Protein AF-A0A2L1U3I4-F1 (afdb_monomer_lite)

Foldseek 3Di:
DDWDFPAPADDPRHTDIDPFDWCDDQFKIKTQQQQEEEEDPPQPDPVQSVVVSVLQVVQDDDRIYMYGYSSCRPPDSVVVNVRVVVRVVVVVQLVVQVVPDDPPDDSDDDDPPVVVVVSVPDDDDDPVVVVVVVVVPD

Organism: NCBI:txid147375

Radius of gyration: 16.27 Å; chains: 1; bounding box: 37×32×45 Å

InterPro domains:
  IPR004659 Ribonuclease E/G [PTHR30001] (1-122)
  IPR012340 Nucleic acid-binding, OB-fold [G3DSA:2.40.50.140] (1-26)
  IPR019307 RNA-binding protein AU-1/Ribonuclease E/G [PF10150] (22-122)

Sequence (138 aa):
MLVQVIKEPEGRKGAKVSTHISLPGRWIVYLPYAGYVAGSRKIAHEDERNRLKQIAETFGKGEEGFIIRTAAEGRKEEEIRQEFRDLRLFWSDILQDAEWMEAPAEVYQSADLLPRLVRDYIVGWTRLGMLELARKRK

Secondary structure (DSSP, 8-state):
---EEEE--BTTBPPEEESS--EE-SSEEEETT---EEE-TT-S-HHHHHHHHHHHHTT--TT-EEEE-GGGTT--HHHHHHHHHHHHHHHHHHHHHHHTPPSS--------HHHHHHHHH-S---HHHHHHHHHTT-

Structure (mmCIF, N/CA/C/O backbone):
data_AF-A0A2L1U3I4-F1
#
_entry.id   AF-A0A2L1U3I4-F1
#
loop_
_atom_site.group_PDB
_atom_site.id
_atom_site.type_symbol
_atom_site.label_atom_id
_atom_site.label_alt_id
_atom_site.label_comp_id
_atom_site.label_asym_id
_atom_site.label_entity_id
_atom_site.label_seq_id
_atom_site.pdbx_PDB_ins_code
_atom_site.Cartn_x
_atom_site.Cartn_y
_atom_site.Cartn_z
_atom_site.occupancy
_atom_site.B_iso_or_equiv
_atom_site.auth_seq_id
_atom_site.auth_comp_id
_atom_site.auth_asym_id
_atom_site.auth_atom_id
_atom_site.pdbx_PDB_model_num
ATOM 1 N N . MET A 1 1 ? 15.242 1.034 -13.554 1.00 85.69 1 MET A N 1
ATOM 2 C CA . MET A 1 1 ? 14.184 1.847 -12.909 1.00 85.69 1 MET A CA 1
ATOM 3 C C . MET A 1 1 ? 12.909 1.023 -12.890 1.00 85.69 1 MET A C 1
ATOM 5 O O . MET A 1 1 ? 12.494 0.589 -13.957 1.00 85.69 1 MET A O 1
ATOM 9 N N . LEU A 1 2 ? 12.327 0.784 -11.713 1.00 93.25 2 LEU A N 1
ATOM 10 C CA . LEU A 1 2 ? 11.052 0.075 -11.586 1.00 93.25 2 LEU A CA 1
ATOM 11 C C . LEU A 1 2 ? 9.890 1.055 -11.803 1.00 93.25 2 LEU A C 1
ATOM 13 O O . LEU A 1 2 ? 9.916 2.172 -11.285 1.00 93.25 2 LEU A O 1
ATOM 17 N N . VAL A 1 3 ? 8.876 0.641 -12.561 1.00 95.25 3 VAL A N 1
ATOM 1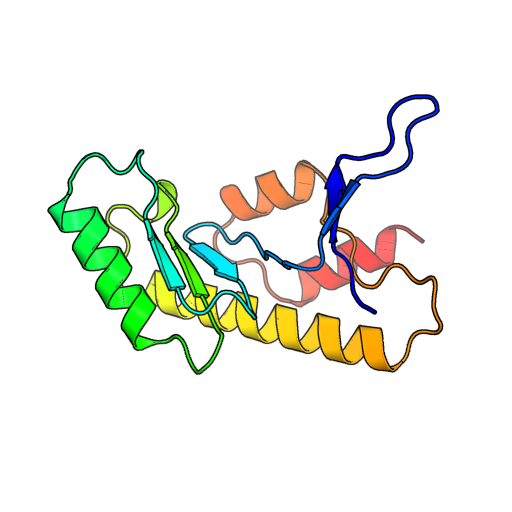8 C CA . VAL A 1 3 ? 7.658 1.426 -12.790 1.00 95.25 3 VAL A CA 1
ATOM 19 C C . VAL A 1 3 ? 6.421 0.533 -12.722 1.00 95.25 3 VAL A C 1
ATOM 21 O O . VAL A 1 3 ? 6.472 -0.637 -13.089 1.00 95.25 3 VAL A O 1
ATOM 24 N N . GLN A 1 4 ? 5.297 1.097 -12.286 1.00 95.12 4 GLN A N 1
ATOM 25 C CA . GLN A 1 4 ? 3.985 0.454 -12.290 1.00 95.12 4 GLN A CA 1
ATOM 26 C C . GLN A 1 4 ? 3.128 1.026 -13.420 1.00 95.12 4 GLN A C 1
ATOM 28 O O . GLN A 1 4 ? 2.978 2.244 -13.536 1.00 95.12 4 GLN A O 1
ATOM 33 N N . VAL A 1 5 ? 2.522 0.156 -14.228 1.00 94.06 5 VAL A N 1
ATOM 34 C CA . VAL A 1 5 ? 1.498 0.555 -15.201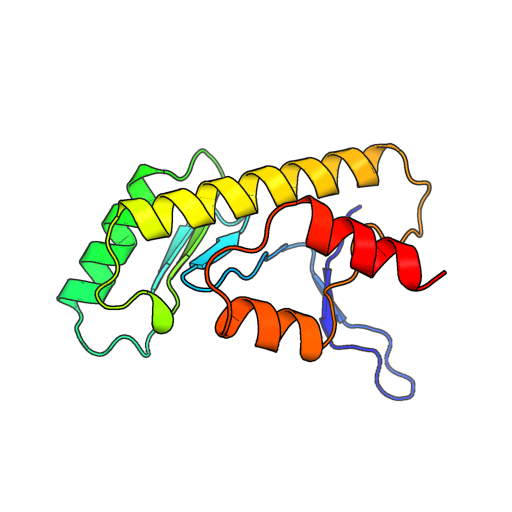 1.00 94.06 5 VAL A CA 1
ATOM 35 C C . VAL A 1 5 ? 0.226 0.941 -14.446 1.00 94.06 5 VAL A C 1
ATOM 37 O O . VAL A 1 5 ? -0.349 0.130 -13.726 1.00 94.06 5 VAL A O 1
ATOM 40 N N . ILE A 1 6 ? -0.209 2.192 -14.601 1.00 92.94 6 ILE A N 1
ATOM 41 C CA . ILE A 1 6 ? -1.427 2.729 -13.971 1.00 92.94 6 ILE A CA 1
ATOM 42 C C . ILE A 1 6 ? -2.590 2.865 -14.954 1.00 92.94 6 ILE A C 1
ATOM 44 O O . ILE A 1 6 ? -3.744 2.953 -14.538 1.00 92.94 6 ILE A O 1
ATOM 48 N N . LYS A 1 7 ? -2.298 2.900 -16.258 1.00 90.81 7 LYS A N 1
ATOM 49 C CA . LYS A 1 7 ? -3.302 2.802 -17.318 1.00 90.81 7 LYS A CA 1
ATOM 50 C C . LYS A 1 7 ? -2.709 2.038 -18.495 1.00 90.81 7 LYS A C 1
ATOM 52 O O . LYS A 1 7 ? -1.622 2.385 -18.959 1.00 90.81 7 LYS A O 1
ATOM 57 N N . GLU A 1 8 ? -3.443 1.036 -18.965 1.00 89.69 8 GLU A N 1
ATOM 58 C CA . GLU A 1 8 ? -3.122 0.297 -20.184 1.00 89.69 8 GLU A CA 1
ATOM 59 C C . GLU A 1 8 ? -3.067 1.222 -21.412 1.00 89.69 8 GLU A C 1
ATOM 61 O O . GLU A 1 8 ? -3.684 2.298 -21.409 1.00 89.69 8 GLU A O 1
ATOM 66 N N . PRO A 1 9 ? -2.298 0.848 -22.450 1.00 91.44 9 PRO A N 1
ATOM 67 C CA . PRO A 1 9 ? -2.247 1.615 -23.687 1.00 91.44 9 PRO A CA 1
ATOM 68 C C . PRO A 1 9 ? -3.627 1.664 -24.356 1.00 91.44 9 PRO A C 1
ATOM 70 O O . PRO A 1 9 ? -4.393 0.705 -24.325 1.00 91.44 9 PRO A O 1
ATOM 73 N N . GLU A 1 10 ? -3.938 2.793 -24.990 1.00 90.88 10 GLU A N 1
ATOM 74 C CA . GLU A 1 10 ? -5.230 3.021 -25.640 1.00 90.88 10 GLU A CA 1
ATOM 75 C C . GLU A 1 10 ? -5.010 3.623 -27.035 1.00 90.88 10 GLU A C 1
ATOM 77 O O . GLU A 1 10 ? -4.593 4.778 -27.194 1.00 90.88 10 GLU A O 1
ATOM 82 N N . GLY A 1 11 ? -5.266 2.818 -28.071 1.00 90.00 11 GLY A N 1
ATOM 83 C CA . GLY A 1 11 ? -5.019 3.186 -29.465 1.00 90.00 11 GLY A CA 1
ATOM 84 C C . GLY A 1 11 ? -3.537 3.461 -29.732 1.00 90.00 11 GLY A C 1
ATOM 85 O O . GLY A 1 11 ? -2.697 2.582 -29.582 1.00 90.00 11 GLY A O 1
ATOM 86 N N . ARG A 1 12 ? -3.209 4.697 -30.134 1.00 89.44 12 ARG A N 1
ATOM 87 C CA . ARG A 1 12 ? -1.817 5.139 -30.359 1.00 89.44 12 ARG A CA 1
ATOM 88 C C . ARG A 1 12 ? -1.133 5.685 -29.099 1.00 89.44 12 ARG A C 1
ATOM 90 O O . ARG A 1 12 ? 0.045 6.028 -29.156 1.00 89.44 12 ARG A O 1
ATOM 97 N N . LYS A 1 13 ? -1.853 5.826 -27.979 1.00 88.19 13 LYS A N 1
ATOM 98 C CA . LYS A 1 13 ? -1.278 6.309 -26.717 1.00 88.19 13 LYS A CA 1
ATOM 99 C C . LYS A 1 13 ? -0.666 5.128 -25.970 1.00 88.19 13 LYS A C 1
ATOM 101 O O . LYS A 1 13 ? -1.370 4.170 -25.661 1.00 88.19 13 LYS A O 1
ATOM 106 N N . GLY A 1 14 ? 0.631 5.217 -25.679 1.00 91.50 14 GLY A N 1
ATOM 107 C CA . GLY A 1 14 ? 1.329 4.234 -24.850 1.00 91.50 14 GLY A CA 1
ATOM 108 C C . GLY A 1 14 ? 0.769 4.156 -23.426 1.00 91.50 14 GLY A C 1
ATOM 109 O O . GLY A 1 14 ? -0.033 4.995 -23.006 1.00 91.50 14 GLY A O 1
ATOM 110 N N . ALA A 1 15 ? 1.207 3.143 -22.681 1.00 92.81 15 ALA A N 1
ATOM 111 C CA . ALA A 1 15 ? 0.800 2.946 -21.296 1.00 92.81 15 ALA A CA 1
ATOM 112 C C . ALA A 1 15 ? 1.205 4.141 -20.420 1.00 92.81 15 ALA A C 1
ATOM 114 O O . ALA A 1 15 ? 2.292 4.707 -20.569 1.00 92.81 15 ALA A O 1
ATOM 115 N N . LYS A 1 16 ? 0.349 4.500 -19.460 1.00 94.75 16 LYS A N 1
ATOM 116 C CA . LYS A 1 16 ? 0.716 5.461 -18.418 1.00 94.75 16 LYS A CA 1
ATOM 117 C C . LYS A 1 16 ? 1.373 4.697 -17.276 1.00 94.75 16 LYS A C 1
ATOM 119 O O . LYS A 1 16 ? 0.768 3.769 -16.738 1.00 94.75 16 LYS A O 1
ATOM 124 N N . VAL A 1 17 ? 2.570 5.118 -16.881 1.00 95.06 17 VAL A N 1
ATOM 125 C CA . VAL A 1 17 ? 3.338 4.500 -15.793 1.00 95.06 17 VAL A CA 1
ATOM 126 C C . VAL A 1 17 ? 3.584 5.474 -14.639 1.00 95.06 17 VAL A C 1
ATOM 128 O O . VAL A 1 17 ? 3.483 6.690 -14.809 1.00 95.06 17 VAL A O 1
ATOM 131 N N . SER A 1 18 ? 3.886 4.931 -13.462 1.00 94.94 18 SER A N 1
ATOM 132 C CA . SER A 1 18 ? 4.218 5.664 -12.238 1.00 94.94 18 SER A CA 1
ATOM 133 C C . SER A 1 18 ? 5.410 5.016 -11.535 1.00 94.94 18 SER A C 1
ATOM 135 O O . SER A 1 18 ? 5.516 3.793 -11.498 1.00 94.94 18 SER A O 1
ATOM 137 N N . THR A 1 19 ? 6.278 5.825 -10.933 1.00 93.31 19 THR A N 1
ATOM 138 C CA . THR A 1 19 ? 7.312 5.369 -9.985 1.00 93.31 19 THR A CA 1
ATOM 139 C C . THR A 1 19 ? 6.774 5.234 -8.558 1.00 93.31 19 THR A C 1
ATOM 141 O O . THR A 1 19 ? 7.399 4.597 -7.718 1.00 93.31 19 THR A O 1
ATOM 144 N N . HIS A 1 20 ? 5.592 5.794 -8.279 1.00 92.62 20 HIS A N 1
ATOM 145 C CA . HIS A 1 20 ? 4.883 5.595 -7.018 1.00 92.62 20 HIS A CA 1
ATOM 146 C C . HIS A 1 20 ? 4.181 4.240 -7.063 1.00 92.62 20 HIS A C 1
ATOM 148 O O . HIS A 1 20 ? 3.081 4.128 -7.614 1.00 92.62 20 HIS A O 1
ATOM 154 N N . ILE A 1 21 ? 4.851 3.220 -6.532 1.00 94.56 21 ILE A N 1
ATOM 155 C CA . ILE A 1 21 ? 4.347 1.848 -6.486 1.00 94.56 21 ILE A CA 1
ATOM 156 C C . ILE A 1 21 ? 3.263 1.721 -5.415 1.00 94.56 21 ILE A C 1
ATOM 158 O O . ILE A 1 21 ? 3.391 2.24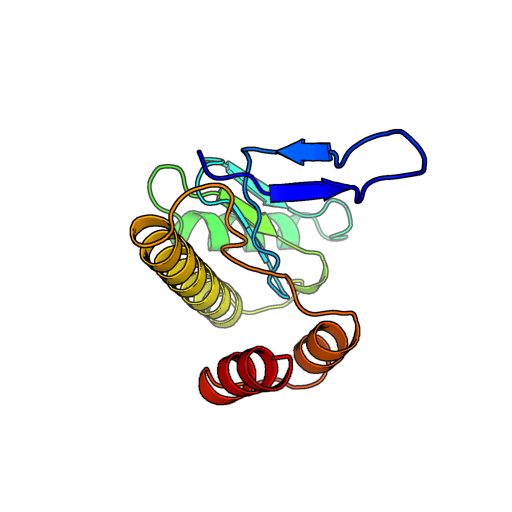0 -4.306 1.00 94.56 21 ILE A O 1
ATOM 162 N N . SER A 1 22 ? 2.199 0.994 -5.747 1.00 94.94 22 SER A N 1
ATOM 163 C CA . SER A 1 22 ? 1.113 0.662 -4.829 1.00 94.94 22 SER A CA 1
ATOM 164 C C . SER A 1 22 ? 0.728 -0.810 -4.935 1.00 94.94 22 SER A C 1
ATOM 166 O O . SER A 1 22 ? 0.503 -1.328 -6.034 1.00 94.94 22 SER A O 1
ATOM 168 N N . LEU A 1 23 ? 0.630 -1.479 -3.784 1.00 94.00 23 LEU A N 1
ATOM 169 C CA . LEU A 1 23 ? 0.260 -2.889 -3.674 1.00 94.00 23 LEU A CA 1
ATOM 170 C C . LEU A 1 23 ? -1.094 -3.008 -2.957 1.00 94.00 23 LEU A C 1
ATOM 172 O O . LEU A 1 23 ? -1.173 -2.824 -1.739 1.00 94.00 23 LEU A O 1
ATOM 176 N N . PRO A 1 24 ? -2.192 -3.268 -3.690 1.00 92.94 24 PRO A N 1
ATOM 177 C CA . PRO A 1 24 ? -3.516 -3.345 -3.090 1.00 92.94 24 PRO A CA 1
ATOM 178 C C . PRO A 1 24 ? -3.727 -4.679 -2.356 1.00 92.94 24 PRO A C 1
ATOM 180 O O . PRO A 1 24 ? -3.779 -5.742 -2.982 1.00 92.94 24 PRO A O 1
ATOM 183 N N . GLY A 1 25 ? -3.923 -4.604 -1.040 1.00 91.31 25 GLY A N 1
ATOM 184 C CA . GLY A 1 25 ? -4.533 -5.642 -0.204 1.00 91.31 25 GLY A CA 1
ATOM 185 C C . GLY A 1 25 ? -6.048 -5.465 -0.106 1.00 91.31 25 GLY A C 1
ATOM 186 O O . GLY A 1 25 ? -6.628 -4.596 -0.760 1.00 91.31 25 GLY A O 1
ATOM 187 N N . ARG A 1 26 ? -6.716 -6.300 0.685 1.00 92.50 26 ARG A N 1
ATOM 188 C CA . ARG A 1 26 ? -8.158 -6.258 0.946 1.00 92.50 26 ARG A CA 1
ATOM 189 C C . ARG A 1 26 ? -8.536 -5.098 1.870 1.00 92.50 26 ARG A C 1
ATOM 191 O O . ARG A 1 26 ? -9.497 -4.383 1.579 1.00 92.50 26 ARG A O 1
ATOM 198 N N . TRP A 1 27 ? -7.775 -4.886 2.937 1.00 94.75 27 TRP A N 1
ATOM 199 C CA . TRP A 1 27 ? -8.010 -3.876 3.974 1.00 94.75 27 TRP A CA 1
ATOM 200 C C . TRP A 1 27 ? -7.173 -2.619 3.758 1.00 94.75 27 TRP A C 1
ATOM 202 O O . TRP A 1 27 ? -7.659 -1.515 3.998 1.00 94.75 27 TRP A O 1
ATOM 212 N N . ILE A 1 28 ? -5.951 -2.760 3.255 1.00 95.62 28 ILE A N 1
ATOM 213 C CA . ILE A 1 28 ? -5.037 -1.642 3.012 1.00 95.62 28 ILE A CA 1
ATOM 214 C C . ILE A 1 28 ? -4.518 -1.637 1.575 1.00 95.62 28 ILE A C 1
ATOM 216 O O . ILE A 1 28 ? -4.521 -2.645 0.874 1.00 95.62 28 ILE A O 1
ATOM 220 N N . VAL A 1 29 ? -4.052 -0.481 1.122 1.00 96.12 29 VAL A N 1
ATOM 221 C CA . VAL A 1 29 ? -3.107 -0.371 0.008 1.00 96.12 29 VAL A CA 1
ATOM 222 C C . VAL A 1 29 ? -1.759 -0.035 0.615 1.00 96.12 29 VAL A C 1
ATOM 224 O O . VAL A 1 29 ? -1.643 0.974 1.309 1.00 96.12 29 VAL A O 1
ATOM 227 N N . TYR A 1 30 ? -0.762 -0.875 0.367 1.00 96.06 30 TYR A N 1
ATOM 228 C CA . TYR A 1 30 ? 0.601 -0.643 0.821 1.00 96.06 30 TYR A CA 1
ATOM 229 C C . TYR A 1 30 ? 1.360 0.220 -0.191 1.00 96.06 30 TYR A C 1
ATOM 231 O O . TYR A 1 30 ? 1.280 -0.013 -1.401 1.00 96.06 30 TYR A O 1
ATOM 239 N N . LEU A 1 31 ? 2.068 1.231 0.309 1.00 96.50 31 LEU A N 1
ATOM 240 C CA . LEU A 1 31 ? 2.826 2.206 -0.466 1.00 96.50 31 LEU A CA 1
ATOM 241 C C . LEU A 1 31 ? 4.273 2.228 0.055 1.00 96.50 31 LEU A C 1
ATOM 243 O O . LEU A 1 31 ? 4.536 2.892 1.055 1.00 96.50 31 LEU A O 1
ATOM 247 N N . PRO A 1 32 ? 5.227 1.532 -0.585 1.00 95.31 32 PRO A N 1
ATOM 248 C CA . PRO A 1 32 ? 6.574 1.368 -0.028 1.00 95.31 32 PRO A CA 1
ATOM 249 C C . PRO A 1 32 ? 7.368 2.668 0.182 1.00 95.31 32 PRO A C 1
ATOM 251 O O . PRO A 1 32 ? 8.285 2.681 0.994 1.00 95.31 32 PRO A O 1
ATOM 254 N N . TYR A 1 33 ? 7.018 3.738 -0.545 1.00 94.69 33 TYR A N 1
ATOM 255 C CA . TYR A 1 33 ? 7.785 4.992 -0.619 1.00 94.69 33 TYR A CA 1
ATOM 256 C C . TYR A 1 33 ? 6.923 6.253 -0.440 1.00 94.69 33 TYR A C 1
ATOM 258 O O . TYR A 1 33 ? 7.225 7.305 -0.999 1.00 94.69 33 TYR A O 1
ATOM 266 N N . ALA A 1 34 ? 5.778 6.148 0.238 1.00 93.31 34 ALA A N 1
ATOM 267 C CA . ALA A 1 34 ? 4.860 7.281 0.390 1.00 93.31 34 ALA A CA 1
ATOM 268 C C . ALA A 1 34 ? 5.085 8.104 1.666 1.00 93.31 34 ALA A C 1
ATOM 270 O O . ALA A 1 34 ? 4.812 9.301 1.658 1.00 93.31 34 ALA A O 1
ATOM 271 N N . GLY A 1 35 ? 5.526 7.480 2.761 1.00 93.69 35 GLY A N 1
ATOM 272 C CA . GLY A 1 35 ? 5.770 8.145 4.045 1.00 93.69 35 GLY A CA 1
ATOM 273 C C . GLY A 1 35 ? 4.527 8.744 4.717 1.00 93.69 35 GLY A C 1
ATOM 274 O O . GLY A 1 35 ? 4.659 9.587 5.601 1.00 93.69 35 GLY A O 1
ATOM 275 N N . TYR A 1 36 ? 3.314 8.361 4.302 1.00 94.19 36 TYR A N 1
ATOM 276 C CA . TYR A 1 36 ? 2.071 8.841 4.911 1.00 94.19 36 TYR A CA 1
ATOM 277 C C . TYR A 1 36 ? 1.017 7.744 5.054 1.00 94.19 36 TYR A C 1
ATOM 279 O O . TYR A 1 36 ? 0.978 6.774 4.292 1.00 94.19 36 TYR A O 1
ATOM 287 N N . VAL A 1 37 ? 0.096 7.953 5.999 1.00 95.69 37 VAL A N 1
ATOM 288 C CA . VAL A 1 37 ? -1.079 7.104 6.222 1.00 95.69 37 VAL A CA 1
ATOM 289 C C . VAL A 1 37 ? -2.354 7.883 5.908 1.00 95.69 37 VAL A C 1
ATOM 291 O O . VAL A 1 37 ? -2.636 8.940 6.475 1.00 95.69 37 VAL A O 1
ATOM 294 N N . ALA A 1 38 ? -3.164 7.355 4.995 1.00 96.00 38 ALA A N 1
ATOM 295 C CA . ALA A 1 38 ? -4.449 7.927 4.614 1.00 96.00 38 ALA A CA 1
ATOM 296 C C . ALA A 1 38 ? -5.591 6.941 4.877 1.00 96.00 38 ALA A C 1
ATOM 298 O O . ALA A 1 38 ? -5.413 5.730 4.835 1.00 96.00 38 ALA A O 1
ATOM 299 N N . GLY A 1 39 ? -6.792 7.464 5.123 1.00 95.69 39 GLY A N 1
ATOM 300 C CA . GLY A 1 39 ? -8.008 6.663 5.255 1.00 95.69 39 GLY A CA 1
ATOM 301 C C . GLY A 1 39 ? -8.985 6.965 4.129 1.00 95.69 39 GLY A C 1
ATOM 302 O O . GLY A 1 39 ? -9.101 8.118 3.709 1.00 95.69 39 GLY A O 1
ATOM 303 N N . SER A 1 40 ? -9.692 5.946 3.639 1.00 96.19 40 SER A N 1
ATOM 304 C CA . SER A 1 40 ? -10.753 6.112 2.646 1.00 96.19 40 SER A CA 1
ATOM 305 C C . SER A 1 40 ? -11.793 7.120 3.134 1.00 96.19 40 SER A C 1
ATOM 307 O O . SER A 1 40 ? -12.348 6.988 4.223 1.00 96.19 40 SER A 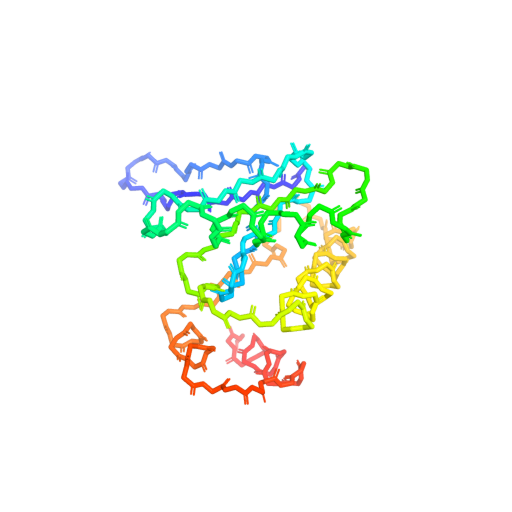O 1
ATOM 309 N N . ARG A 1 41 ? -12.118 8.102 2.286 1.00 95.12 41 ARG A N 1
ATOM 310 C CA . ARG A 1 41 ? -13.188 9.082 2.549 1.00 95.12 41 ARG A CA 1
ATOM 311 C C . ARG A 1 41 ? -14.582 8.450 2.614 1.00 95.12 41 ARG A C 1
ATOM 313 O O . ARG A 1 41 ? -15.519 9.113 3.027 1.00 95.12 41 ARG A O 1
ATOM 320 N N . LYS A 1 42 ? -14.722 7.195 2.173 1.00 95.94 42 LYS A N 1
ATOM 321 C CA . LYS A 1 42 ? -15.979 6.439 2.230 1.00 95.94 42 LYS A CA 1
ATOM 322 C C . LYS A 1 42 ? -16.200 5.743 3.577 1.00 95.94 42 LYS A C 1
ATOM 324 O O . LYS A 1 42 ? -17.259 5.157 3.745 1.00 95.94 42 LYS A O 1
ATOM 329 N N . ILE A 1 43 ? -15.224 5.780 4.489 1.00 94.19 43 ILE A N 1
ATOM 330 C CA . ILE A 1 43 ? -15.425 5.314 5.864 1.00 94.19 43 ILE A CA 1
ATOM 331 C C . ILE A 1 43 ? -16.328 6.318 6.569 1.00 94.19 43 ILE A C 1
ATOM 333 O O . ILE A 1 43 ? -15.938 7.475 6.737 1.00 94.19 43 ILE A O 1
ATOM 337 N N . ALA A 1 44 ? -17.544 5.882 6.905 1.00 90.94 44 ALA A N 1
ATOM 338 C CA . ALA A 1 44 ? -18.621 6.764 7.350 1.00 90.94 44 ALA A CA 1
ATOM 339 C C . ALA A 1 44 ? -18.346 7.380 8.727 1.00 90.94 44 ALA A C 1
ATOM 341 O O . ALA A 1 44 ? -18.626 8.557 8.950 1.00 90.94 44 ALA A O 1
ATOM 342 N N . HIS A 1 45 ? -17.781 6.589 9.639 1.00 95.31 45 HIS A N 1
ATOM 343 C CA . HIS A 1 45 ? -17.485 7.019 10.999 1.00 95.31 45 HIS A CA 1
ATOM 344 C C . HIS A 1 45 ? -16.054 7.550 11.106 1.00 95.31 45 HIS A C 1
ATOM 346 O O . HIS A 1 45 ? -15.083 6.830 10.866 1.00 95.31 45 HIS A O 1
ATOM 352 N N . GLU A 1 46 ? -15.926 8.819 11.494 1.00 95.62 46 GLU A N 1
ATOM 353 C CA . GLU A 1 46 ? -14.635 9.495 11.656 1.00 95.62 46 GLU A CA 1
ATOM 354 C C . GLU A 1 46 ? -13.749 8.805 12.701 1.00 95.62 46 GLU A C 1
ATOM 356 O O . GLU A 1 46 ? -12.564 8.581 12.454 1.00 95.62 46 GLU A O 1
ATOM 361 N N . ASP A 1 47 ? -14.338 8.405 13.830 1.00 97.06 47 ASP A N 1
ATOM 362 C CA . ASP A 1 47 ? -13.627 7.731 14.920 1.00 97.06 47 ASP A CA 1
ATOM 363 C C . ASP A 1 47 ? -13.015 6.408 14.459 1.00 97.06 47 ASP A C 1
ATOM 365 O O . ASP A 1 47 ? -11.859 6.112 14.758 1.00 97.06 47 ASP A O 1
ATOM 369 N N . GLU A 1 48 ? -13.750 5.645 13.649 1.00 96.69 48 GLU A N 1
ATOM 370 C CA . GLU A 1 48 ? -13.258 4.389 13.089 1.00 96.69 48 GLU A CA 1
ATOM 371 C C . GLU A 1 48 ? -12.132 4.629 12.082 1.00 96.69 48 GLU A C 1
ATOM 373 O O . GLU A 1 48 ? -11.102 3.952 12.109 1.00 96.69 48 GLU A O 1
ATOM 378 N N . ARG A 1 49 ? -12.277 5.642 11.220 1.00 97.12 49 ARG A N 1
ATOM 379 C CA . ARG A 1 49 ? -11.217 6.024 10.282 1.00 97.12 49 ARG A CA 1
ATOM 380 C C . ARG A 1 49 ? -9.934 6.408 11.020 1.00 97.12 49 ARG A C 1
ATOM 382 O O . ARG A 1 49 ? -8.848 6.028 10.578 1.00 97.12 49 ARG A O 1
ATOM 389 N N . ASN A 1 50 ? -10.054 7.136 12.128 1.00 96.62 50 ASN A N 1
ATOM 390 C CA . ASN A 1 50 ? -8.919 7.543 12.950 1.00 96.62 50 ASN A CA 1
ATOM 391 C C . ASN A 1 50 ? -8.308 6.362 13.711 1.00 96.62 50 ASN A C 1
ATOM 393 O O . ASN A 1 50 ? -7.086 6.222 13.694 1.00 96.62 50 ASN A O 1
ATOM 397 N N . ARG A 1 51 ? -9.122 5.457 14.273 1.00 96.81 51 ARG A N 1
ATOM 398 C CA . ARG A 1 51 ? -8.642 4.212 14.899 1.00 96.81 51 ARG A CA 1
ATOM 399 C C . ARG A 1 51 ? -7.812 3.379 13.920 1.00 96.81 51 ARG A C 1
ATOM 401 O O . ARG A 1 51 ? -6.704 2.961 14.245 1.00 96.81 51 ARG A O 1
ATOM 408 N N . LEU A 1 52 ? -8.321 3.165 12.705 1.00 96.62 52 LEU A N 1
ATOM 409 C CA . LEU A 1 52 ? -7.633 2.383 11.672 1.00 96.62 52 LEU A CA 1
ATOM 410 C C . LEU A 1 52 ? -6.335 3.053 11.200 1.00 96.62 52 LEU A C 1
ATOM 412 O O . LEU A 1 52 ? -5.343 2.365 10.958 1.00 96.62 52 LEU A O 1
ATOM 416 N N . LYS A 1 53 ? -6.322 4.387 11.090 1.00 95.19 53 LYS A N 1
ATOM 417 C CA . LYS A 1 53 ? -5.102 5.151 10.796 1.00 95.19 53 LYS A CA 1
ATOM 418 C C . LYS A 1 53 ? -4.047 4.981 11.886 1.00 95.19 53 LYS A C 1
ATOM 420 O O . LYS A 1 53 ? -2.918 4.642 11.555 1.00 95.19 53 LYS A O 1
ATOM 425 N N . GLN A 1 54 ? -4.430 5.150 13.153 1.00 94.62 54 GLN A N 1
ATOM 426 C CA . GLN A 1 54 ? -3.524 4.981 14.294 1.00 94.62 54 GLN A CA 1
ATOM 427 C C . GLN A 1 54 ? -2.926 3.576 14.314 1.00 94.62 54 GLN A C 1
ATOM 429 O O . GLN A 1 54 ? -1.715 3.425 14.443 1.00 94.62 54 GLN A O 1
ATOM 434 N N . ILE A 1 55 ? -3.757 2.552 14.094 1.00 94.25 55 ILE A N 1
ATOM 435 C CA . ILE A 1 55 ? -3.296 1.170 13.930 1.00 94.25 55 ILE A CA 1
ATOM 436 C C . ILE A 1 55 ? -2.226 1.080 12.834 1.00 94.25 55 ILE A C 1
ATOM 438 O O . ILE A 1 55 ? -1.167 0.500 13.077 1.00 94.25 55 ILE A O 1
ATOM 442 N N . ALA A 1 56 ? -2.469 1.666 11.657 1.00 91.81 56 ALA A N 1
ATOM 443 C CA . ALA A 1 56 ? -1.525 1.608 10.543 1.00 91.81 56 ALA A CA 1
ATOM 444 C C . ALA A 1 56 ? -0.213 2.359 10.768 1.00 91.81 56 ALA A C 1
ATOM 446 O O . ALA A 1 56 ? 0.845 1.899 10.335 1.00 91.81 56 ALA A O 1
ATOM 447 N N . GLU A 1 57 ? -0.259 3.462 11.505 1.00 92.19 57 GLU A N 1
ATOM 448 C CA . GLU A 1 57 ? 0.934 4.200 11.915 1.00 92.19 57 GLU A CA 1
ATOM 449 C C . GLU A 1 57 ? 1.835 3.367 12.843 1.00 92.19 57 GLU A C 1
ATOM 451 O O . GLU A 1 57 ? 3.052 3.536 12.811 1.00 92.19 57 GLU A O 1
ATOM 456 N N . THR A 1 58 ? 1.287 2.407 13.606 1.00 92.44 58 THR A N 1
ATOM 457 C CA . THR A 1 58 ? 2.092 1.589 14.538 1.00 92.44 58 THR A CA 1
ATOM 458 C C . THR A 1 58 ? 3.061 0.615 13.869 1.00 92.44 58 THR A C 1
ATOM 460 O O . THR A 1 58 ? 3.990 0.144 14.527 1.00 92.44 58 THR A O 1
ATOM 463 N N . PHE A 1 59 ? 2.843 0.247 12.602 1.00 88.75 59 PHE A N 1
ATOM 464 C CA . PHE A 1 59 ? 3.616 -0.819 11.952 1.00 88.75 59 PHE A CA 1
ATOM 465 C C . PHE A 1 59 ? 4.397 -0.391 10.704 1.00 88.75 59 PHE A C 1
ATOM 467 O O . PHE A 1 59 ? 5.247 -1.160 10.247 1.00 88.75 59 PHE A O 1
ATOM 474 N N . GLY A 1 60 ? 4.172 0.816 10.181 1.00 84.88 60 GLY A N 1
ATOM 475 C CA . GLY A 1 60 ? 5.026 1.397 9.142 1.00 84.88 60 GLY A CA 1
ATOM 476 C C . GLY A 1 60 ? 6.425 1.742 9.647 1.00 84.88 60 GLY A C 1
ATOM 477 O O . GLY A 1 60 ? 6.613 2.075 10.817 1.00 84.88 60 GLY A O 1
ATOM 478 N N . LYS A 1 61 ? 7.426 1.663 8.765 1.00 86.75 61 LYS A N 1
ATOM 479 C CA . LYS A 1 61 ? 8.801 2.093 9.049 1.00 86.75 61 LYS A CA 1
ATOM 480 C C . LYS A 1 61 ? 9.339 2.987 7.935 1.00 86.75 61 LYS A C 1
ATOM 482 O O . LYS A 1 61 ? 9.199 2.658 6.763 1.00 86.75 61 LYS A O 1
ATOM 487 N N . GLY A 1 62 ? 10.054 4.051 8.300 1.00 89.69 62 GLY A N 1
ATOM 488 C CA . GLY A 1 62 ? 10.760 4.902 7.337 1.00 89.69 62 GLY A CA 1
ATOM 489 C C . GLY A 1 62 ? 9.812 5.528 6.313 1.00 89.69 62 GLY A C 1
ATOM 490 O O . GLY A 1 62 ? 8.913 6.272 6.685 1.00 89.69 62 GLY A O 1
ATOM 491 N N . GLU A 1 63 ? 10.019 5.215 5.035 1.00 91.81 63 GLU A N 1
ATOM 492 C CA . GLU A 1 63 ? 9.244 5.754 3.905 1.00 91.81 63 GLU A CA 1
ATOM 493 C C . GLU A 1 63 ? 7.965 4.955 3.594 1.00 91.81 63 GLU A C 1
ATOM 495 O O . GLU A 1 63 ? 7.238 5.269 2.648 1.00 91.81 63 GLU A O 1
ATOM 500 N N . GLU A 1 64 ? 7.652 3.929 4.385 1.00 95.56 64 GLU A N 1
ATOM 501 C CA . GLU A 1 64 ? 6.446 3.126 4.201 1.00 95.56 64 GLU A CA 1
ATOM 502 C C . GLU A 1 64 ? 5.182 3.944 4.502 1.00 95.56 64 GLU A C 1
ATOM 504 O O . GLU A 1 64 ? 5.094 4.671 5.491 1.00 95.56 64 GLU A O 1
ATOM 509 N N . GLY A 1 65 ? 4.173 3.797 3.649 1.00 95.88 65 GLY A N 1
ATOM 510 C CA . GLY A 1 65 ? 2.872 4.433 3.791 1.00 95.88 65 GLY A CA 1
ATOM 511 C C . GLY A 1 65 ? 1.720 3.495 3.448 1.00 95.88 65 GLY A C 1
ATOM 512 O O . GLY A 1 65 ? 1.904 2.398 2.910 1.00 95.88 65 GLY A O 1
ATOM 513 N N . PHE A 1 66 ? 0.503 3.940 3.760 1.00 95.38 66 PHE A N 1
ATOM 514 C CA . PHE A 1 66 ? -0.699 3.115 3.650 1.00 95.38 66 PHE A CA 1
ATOM 515 C C . PHE A 1 66 ? -1.930 3.928 3.268 1.00 95.38 66 PHE A C 1
ATOM 517 O O . PHE A 1 66 ? -2.097 5.078 3.673 1.00 95.38 66 PHE A O 1
ATOM 524 N N . ILE A 1 67 ? -2.857 3.285 2.561 1.00 96.69 67 ILE A N 1
ATOM 525 C CA . ILE A 1 67 ? -4.234 3.764 2.420 1.00 96.69 67 ILE A CA 1
ATOM 526 C C . ILE A 1 67 ? -5.170 2.723 3.028 1.00 96.69 67 ILE A C 1
ATOM 528 O O . ILE A 1 67 ? -5.289 1.620 2.500 1.00 96.69 67 ILE A O 1
ATOM 532 N N . ILE A 1 68 ? -5.876 3.076 4.100 1.00 97.31 68 ILE A N 1
ATOM 533 C CA . ILE A 1 68 ? -6.933 2.247 4.686 1.00 97.31 68 ILE A CA 1
ATOM 534 C C . ILE A 1 68 ? -8.142 2.233 3.743 1.00 97.31 68 ILE A C 1
ATOM 536 O O . ILE A 1 68 ? -8.701 3.284 3.407 1.00 97.31 68 ILE A O 1
ATOM 540 N N . ARG A 1 69 ? -8.565 1.041 3.312 1.00 96.56 69 ARG A N 1
ATOM 541 C CA . ARG A 1 69 ? -9.742 0.831 2.458 1.00 96.56 69 ARG A CA 1
ATOM 542 C C . ARG A 1 69 ? -11.009 0.772 3.313 1.00 96.56 69 ARG A C 1
ATOM 544 O O . ARG A 1 69 ? -10.977 0.348 4.457 1.00 96.56 69 ARG A O 1
ATOM 551 N N . THR A 1 70 ? -12.151 1.111 2.719 1.00 96.06 70 THR A N 1
ATOM 552 C CA . THR A 1 70 ? -13.487 0.989 3.348 1.00 96.06 70 THR A CA 1
ATOM 553 C C . THR A 1 70 ? -13.758 -0.414 3.895 1.00 96.06 70 THR A C 1
ATOM 555 O O . THR A 1 70 ? -14.390 -0.577 4.924 1.00 96.06 70 THR A O 1
ATOM 558 N N . ALA A 1 71 ? -13.219 -1.448 3.247 1.00 94.25 71 ALA A N 1
ATOM 559 C CA . ALA A 1 71 ? -13.380 -2.826 3.692 1.00 94.25 71 ALA A CA 1
ATOM 560 C C . ALA A 1 71 ? -12.736 -3.110 5.072 1.00 94.25 71 ALA A C 1
ATOM 562 O O . ALA A 1 71 ? -13.085 -4.104 5.701 1.00 94.25 71 ALA A O 1
ATOM 563 N N . ALA A 1 72 ? -11.817 -2.256 5.542 1.00 95.44 72 ALA A N 1
ATOM 564 C CA . ALA A 1 72 ? -11.165 -2.389 6.845 1.00 95.44 72 ALA A CA 1
ATOM 565 C C . ALA A 1 72 ? -12.055 -1.979 8.034 1.00 95.44 72 ALA A C 1
ATOM 567 O O . ALA A 1 72 ? -11.661 -2.199 9.176 1.00 95.44 72 ALA A O 1
ATOM 568 N N . GLU A 1 73 ? -13.228 -1.388 7.792 1.00 95.38 73 GLU A N 1
ATOM 569 C CA . GLU A 1 73 ? -14.161 -1.007 8.858 1.00 95.38 73 GLU A CA 1
ATOM 570 C C . GLU A 1 73 ? -14.515 -2.195 9.760 1.00 95.38 73 GLU A C 1
ATOM 572 O O . GLU A 1 73 ? -14.860 -3.284 9.292 1.00 95.38 73 GLU A O 1
ATOM 577 N N . GLY A 1 74 ? -14.397 -1.985 11.071 1.00 95.00 74 GLY A N 1
ATOM 578 C CA . GLY A 1 74 ? -14.670 -2.988 12.097 1.00 95.00 74 GLY A CA 1
ATOM 579 C C . GLY A 1 74 ? -13.612 -4.089 12.212 1.00 95.00 74 GLY A C 1
ATOM 580 O O . GLY A 1 74 ? -13.778 -5.000 13.025 1.00 95.00 74 GLY A O 1
ATOM 581 N N . ARG A 1 75 ? -12.524 -4.035 11.430 1.00 96.31 75 ARG A N 1
ATOM 582 C CA . ARG A 1 75 ? -11.454 -5.040 11.493 1.00 96.31 75 ARG A CA 1
ATOM 583 C C . ARG A 1 75 ? -10.550 -4.831 12.694 1.00 96.31 75 ARG A C 1
ATOM 585 O O . ARG A 1 75 ? -10.301 -3.702 13.140 1.00 96.31 75 ARG A O 1
ATOM 592 N N . LYS A 1 76 ? -10.050 -5.949 13.215 1.00 96.38 76 LYS A N 1
ATOM 593 C CA . LYS A 1 76 ? -9.102 -5.948 14.329 1.00 96.38 76 LYS A CA 1
ATOM 594 C C . LYS A 1 76 ? -7.713 -5.550 13.844 1.00 96.38 76 LYS A C 1
ATOM 596 O O . LYS A 1 76 ? -7.362 -5.746 12.681 1.00 96.38 76 LYS A O 1
ATOM 601 N N . GLU A 1 77 ? -6.917 -5.010 14.758 1.00 95.88 77 GLU A N 1
ATOM 602 C CA . GLU A 1 77 ? -5.537 -4.608 14.486 1.00 95.88 77 GLU A CA 1
ATOM 603 C C . GLU A 1 77 ? -4.710 -5.760 13.906 1.00 95.88 77 GLU A C 1
ATOM 605 O O . GLU A 1 77 ? -3.957 -5.567 12.951 1.00 95.88 77 GLU A O 1
ATOM 610 N N . GLU A 1 78 ? -4.890 -6.970 14.434 1.00 95.88 78 GLU A N 1
ATOM 611 C CA . GLU A 1 78 ? -4.137 -8.153 14.027 1.00 95.88 78 GLU A CA 1
ATOM 612 C C . GLU A 1 78 ? -4.390 -8.527 12.562 1.00 95.88 78 GLU A C 1
ATOM 614 O O . GLU A 1 78 ? -3.451 -8.924 11.872 1.00 95.88 78 GLU A O 1
ATOM 619 N N . GLU A 1 79 ? -5.625 -8.366 12.068 1.00 95.25 79 GLU A N 1
ATOM 620 C CA . GLU A 1 79 ? -5.986 -8.644 10.669 1.00 95.25 79 GLU A CA 1
ATOM 621 C C . GLU A 1 79 ? -5.284 -7.666 9.718 1.00 95.25 79 GLU A C 1
ATOM 623 O O . GLU A 1 79 ? -4.727 -8.066 8.695 1.00 95.25 79 GLU A O 1
ATOM 628 N N . ILE A 1 80 ? -5.273 -6.381 10.079 1.00 95.25 80 ILE A N 1
ATOM 629 C CA . ILE A 1 80 ? -4.644 -5.318 9.285 1.00 95.25 80 ILE A CA 1
ATOM 630 C C . ILE A 1 80 ? -3.121 -5.483 9.305 1.00 95.25 80 ILE A C 1
ATOM 632 O O . ILE A 1 80 ? -2.461 -5.397 8.268 1.00 95.25 80 ILE A O 1
ATOM 636 N N . ARG A 1 81 ? -2.557 -5.780 10.481 1.00 95.31 81 ARG A N 1
ATOM 637 C CA . ARG A 1 81 ? -1.121 -6.000 10.657 1.00 95.31 81 ARG A CA 1
ATOM 638 C C . ARG A 1 81 ? -0.642 -7.256 9.925 1.00 95.31 81 ARG A C 1
ATOM 640 O O . ARG A 1 81 ? 0.475 -7.259 9.410 1.00 95.31 81 ARG A O 1
ATOM 647 N N . GLN A 1 82 ? -1.451 -8.316 9.875 1.00 94.50 82 GLN A N 1
ATOM 648 C CA . GLN A 1 82 ? -1.128 -9.507 9.088 1.00 94.50 82 GLN A CA 1
ATOM 649 C C . GLN A 1 82 ? -1.070 -9.175 7.595 1.00 94.50 82 GLN A C 1
ATOM 651 O O . GLN A 1 82 ? -0.060 -9.468 6.962 1.00 94.50 82 GLN A O 1
ATOM 656 N N . GLU A 1 83 ? -2.082 -8.491 7.057 1.00 93.75 83 GLU A N 1
ATOM 657 C CA . GLU A 1 83 ? -2.078 -8.104 5.643 1.00 93.75 83 GLU A CA 1
ATOM 658 C C . GLU A 1 83 ? -0.898 -7.185 5.295 1.00 93.75 83 GLU A C 1
ATOM 660 O O . GLU A 1 83 ? -0.277 -7.342 4.244 1.00 93.75 83 GLU A O 1
ATOM 665 N N . PHE A 1 84 ? -0.532 -6.267 6.193 1.00 94.62 84 PHE A N 1
ATOM 666 C CA . PHE A 1 84 ? 0.686 -5.475 6.039 1.00 94.62 84 PHE A CA 1
ATOM 667 C C . PHE A 1 84 ? 1.936 -6.349 5.889 1.00 94.62 84 PHE A C 1
ATOM 669 O O . PHE A 1 84 ? 2.720 -6.131 4.964 1.00 94.62 84 PHE A O 1
ATOM 676 N N . ARG A 1 85 ? 2.128 -7.336 6.774 1.00 94.56 85 ARG A N 1
ATOM 677 C CA . ARG A 1 85 ? 3.278 -8.247 6.686 1.00 94.56 85 ARG A CA 1
ATOM 678 C C . ARG A 1 85 ? 3.300 -8.980 5.351 1.00 94.56 85 ARG A C 1
ATOM 680 O O . ARG A 1 85 ? 4.357 -9.048 4.729 1.00 94.56 85 ARG A O 1
ATOM 687 N N . ASP A 1 86 ? 2.147 -9.462 4.901 1.00 92.50 86 ASP A N 1
ATOM 688 C CA . ASP A 1 86 ? 2.031 -10.197 3.642 1.00 92.50 86 ASP A CA 1
ATOM 689 C C . ASP A 1 86 ? 2.389 -9.307 2.441 1.00 92.50 86 ASP A C 1
ATOM 691 O O . ASP A 1 86 ? 3.175 -9.709 1.583 1.00 92.50 86 ASP A O 1
ATOM 695 N N . LEU A 1 87 ? 1.890 -8.065 2.406 1.00 94.06 87 LEU A N 1
ATOM 696 C CA . LEU A 1 87 ? 2.207 -7.099 1.347 1.00 94.06 87 LEU A CA 1
ATOM 697 C C . LEU A 1 87 ? 3.672 -6.643 1.374 1.00 94.06 87 LEU A C 1
ATOM 699 O O . LEU A 1 87 ? 4.260 -6.430 0.314 1.00 94.06 87 LEU A O 1
ATOM 703 N N . ARG A 1 88 ? 4.274 -6.501 2.560 1.00 94.50 88 ARG A N 1
ATOM 704 C CA . ARG A 1 88 ? 5.688 -6.126 2.708 1.00 94.50 88 ARG A CA 1
ATOM 705 C C . ARG A 1 88 ? 6.619 -7.247 2.253 1.00 94.50 88 ARG A C 1
ATOM 707 O O . ARG A 1 88 ? 7.602 -6.970 1.572 1.00 94.50 88 ARG A O 1
ATOM 714 N N . LEU A 1 89 ? 6.306 -8.496 2.602 1.00 92.75 89 LEU A N 1
ATOM 715 C CA . LEU A 1 89 ? 7.032 -9.665 2.101 1.00 92.75 89 LEU A CA 1
ATOM 716 C C . LEU A 1 89 ? 6.907 -9.762 0.581 1.00 92.75 89 LEU A C 1
ATOM 718 O O . LEU A 1 89 ? 7.914 -9.873 -0.106 1.00 92.75 89 LEU A O 1
ATOM 722 N N . PHE A 1 90 ? 5.693 -9.604 0.057 1.00 91.69 90 PHE A N 1
ATOM 723 C CA . PHE A 1 90 ? 5.458 -9.599 -1.381 1.00 91.69 90 PHE A CA 1
ATOM 724 C C . PHE A 1 90 ? 6.238 -8.490 -2.108 1.00 91.69 90 PHE A C 1
ATOM 726 O O . PHE A 1 90 ? 6.786 -8.716 -3.182 1.00 91.69 90 PHE A O 1
ATOM 733 N N . TRP A 1 91 ? 6.349 -7.301 -1.512 1.00 93.88 91 TRP A N 1
ATOM 734 C CA . TRP A 1 91 ? 7.197 -6.237 -2.045 1.00 93.88 91 TRP A CA 1
ATOM 735 C C . TRP A 1 91 ? 8.684 -6.611 -2.063 1.00 93.88 91 TRP A C 1
ATOM 737 O O . TRP A 1 91 ? 9.372 -6.339 -3.045 1.00 93.88 91 TRP A O 1
ATOM 747 N N . SER A 1 92 ? 9.170 -7.249 -0.996 1.00 93.75 92 SER A N 1
ATOM 748 C CA . SER A 1 92 ? 10.546 -7.746 -0.929 1.00 93.75 92 SER A CA 1
ATOM 749 C C . SER A 1 92 ? 10.832 -8.774 -2.024 1.00 93.75 92 SER A C 1
ATOM 751 O O . SER A 1 92 ? 11.905 -8.726 -2.619 1.00 93.75 92 SER A O 1
ATOM 753 N N . ASP A 1 93 ? 9.877 -9.664 -2.308 1.00 90.44 93 ASP A N 1
ATOM 754 C CA . ASP A 1 93 ? 9.993 -10.655 -3.382 1.00 90.44 93 ASP A CA 1
ATOM 755 C C . ASP A 1 93 ? 10.074 -9.963 -4.760 1.00 90.44 93 ASP A C 1
ATOM 757 O O . ASP A 1 93 ? 10.972 -10.263 -5.539 1.00 90.44 93 ASP A O 1
ATOM 761 N N . ILE A 1 94 ? 9.221 -8.959 -5.029 1.00 91.75 94 ILE A N 1
ATOM 762 C CA . ILE A 1 94 ? 9.276 -8.158 -6.274 1.00 91.75 94 ILE A CA 1
ATOM 763 C C . ILE A 1 94 ? 10.646 -7.491 -6.452 1.00 91.75 94 ILE A C 1
ATOM 765 O O . ILE A 1 94 ? 11.180 -7.468 -7.560 1.00 91.75 94 ILE A O 1
ATOM 769 N N . LEU A 1 95 ? 11.198 -6.904 -5.385 1.00 94.12 95 LEU A N 1
ATOM 770 C CA . LEU A 1 95 ? 12.509 -6.258 -5.448 1.00 94.12 95 LEU A CA 1
ATOM 771 C C . LEU A 1 95 ? 13.617 -7.268 -5.743 1.00 94.12 95 LEU A C 1
ATOM 773 O O . LEU A 1 95 ? 14.458 -6.997 -6.596 1.00 94.12 95 LEU A O 1
ATOM 777 N N . GLN A 1 96 ? 13.581 -8.430 -5.088 1.00 93.62 96 GLN A N 1
ATOM 778 C CA . GLN A 1 96 ? 14.534 -9.503 -5.343 1.00 93.62 96 GLN A CA 1
ATOM 779 C C . GLN A 1 96 ? 14.445 -9.989 -6.793 1.00 93.62 96 GLN A C 1
ATOM 781 O O . GLN A 1 96 ? 15.474 -10.086 -7.450 1.00 93.62 96 GLN A O 1
ATOM 786 N N . ASP A 1 97 ? 13.245 -10.239 -7.319 1.00 90.38 97 ASP A N 1
ATOM 787 C CA . ASP A 1 97 ? 13.071 -10.658 -8.713 1.00 90.38 97 ASP A CA 1
ATOM 788 C C . ASP A 1 97 ? 13.607 -9.595 -9.686 1.00 90.38 97 ASP A C 1
ATOM 790 O O . ASP A 1 97 ? 14.321 -9.921 -10.635 1.00 90.38 97 ASP A O 1
ATOM 794 N N . ALA A 1 98 ? 13.335 -8.312 -9.421 1.00 93.19 98 ALA A N 1
ATOM 795 C CA . ALA A 1 98 ? 13.800 -7.206 -10.256 1.00 93.19 98 ALA A CA 1
ATOM 796 C C . ALA A 1 98 ? 15.332 -7.081 -10.321 1.00 93.19 98 ALA A C 1
ATOM 798 O O . ALA A 1 98 ? 15.848 -6.646 -11.351 1.00 93.19 98 ALA A O 1
ATOM 799 N N . GLU A 1 99 ? 16.059 -7.438 -9.256 1.00 93.50 99 GLU A N 1
ATOM 800 C CA . GLU A 1 99 ? 17.531 -7.386 -9.221 1.00 93.50 99 GLU A CA 1
ATOM 801 C C . GLU A 1 99 ? 18.184 -8.344 -10.228 1.00 93.50 99 GLU A C 1
ATOM 803 O O . GLU A 1 99 ? 19.266 -8.051 -10.737 1.00 93.50 99 GLU A O 1
ATOM 808 N N . TRP A 1 100 ? 17.525 -9.460 -10.551 1.00 91.94 100 TRP A N 1
ATOM 809 C CA . TRP A 1 100 ? 18.064 -10.496 -11.441 1.00 91.94 100 TRP A CA 1
ATOM 810 C C . TRP A 1 100 ? 17.578 -10.387 -12.891 1.00 91.94 100 TRP A C 1
ATOM 812 O O . TRP A 1 100 ? 17.951 -11.213 -13.726 1.00 91.94 100 TRP A O 1
ATOM 822 N N . MET A 1 101 ? 16.741 -9.397 -13.210 1.00 93.06 101 MET A N 1
ATOM 823 C CA . MET A 1 101 ? 16.160 -9.223 -14.541 1.00 93.06 101 MET A CA 1
ATOM 824 C C . MET A 1 101 ? 16.851 -8.111 -15.332 1.00 93.06 101 MET A C 1
ATOM 826 O O . MET A 1 101 ? 17.024 -6.990 -14.854 1.00 93.06 101 MET A O 1
ATOM 830 N N . GLU A 1 102 ? 17.169 -8.383 -16.598 1.00 93.69 102 GLU A N 1
ATOM 831 C CA . GLU A 1 102 ? 17.625 -7.350 -17.530 1.00 93.69 102 GLU A CA 1
ATOM 832 C C . GLU A 1 102 ? 16.436 -6.563 -18.096 1.00 93.69 102 GLU A C 1
ATOM 834 O O . GLU A 1 102 ? 15.454 -7.129 -18.575 1.00 93.69 102 GLU A O 1
ATOM 839 N N . ALA A 1 103 ? 16.514 -5.232 -18.045 1.00 91.44 103 ALA A N 1
ATOM 840 C CA . ALA A 1 103 ? 15.451 -4.369 -18.547 1.00 91.44 103 ALA A CA 1
ATOM 841 C C . ALA A 1 103 ? 15.416 -4.330 -20.094 1.00 91.44 103 ALA A C 1
ATOM 843 O O . ALA A 1 103 ? 16.476 -4.269 -20.718 1.00 91.44 103 ALA A O 1
ATOM 844 N N . PRO A 1 104 ? 14.224 -4.236 -20.725 1.00 92.44 104 PRO A N 1
ATOM 845 C CA . PRO A 1 104 ? 12.897 -4.196 -20.112 1.00 92.44 104 PRO A CA 1
ATOM 846 C C . PRO A 1 104 ? 12.384 -5.596 -19.744 1.00 92.44 104 PRO A C 1
ATOM 848 O O . PRO A 1 104 ? 12.381 -6.503 -20.570 1.00 92.44 104 PRO A O 1
ATOM 851 N N . ALA A 1 105 ? 11.865 -5.734 -18.526 1.00 93.25 105 ALA A N 1
ATOM 852 C CA . ALA A 1 105 ? 11.286 -6.977 -18.036 1.00 93.25 105 ALA A CA 1
ATOM 853 C C . ALA A 1 105 ? 9.995 -6.716 -17.254 1.00 93.25 105 ALA A C 1
ATOM 855 O O . ALA A 1 105 ? 9.872 -5.716 -16.541 1.00 93.25 105 ALA A O 1
ATOM 856 N N . GLU A 1 106 ? 9.033 -7.628 -17.384 1.00 91.88 106 GLU A N 1
ATOM 857 C CA . GLU A 1 106 ? 7.854 -7.667 -16.523 1.00 91.88 106 GLU A CA 1
ATOM 858 C C . GLU A 1 106 ? 8.229 -8.357 -15.209 1.00 91.88 106 GLU A C 1
ATOM 860 O O . GLU A 1 106 ? 8.388 -9.572 -15.167 1.00 91.88 106 GLU A O 1
ATOM 865 N N . VAL A 1 107 ? 8.384 -7.573 -14.141 1.00 92.00 107 VAL A N 1
ATOM 866 C CA . VAL A 1 107 ? 8.732 -8.098 -12.808 1.00 92.00 107 VAL A CA 1
ATOM 867 C C . VAL A 1 107 ? 7.520 -8.743 -12.137 1.00 92.00 107 VAL A C 1
ATOM 869 O O . VAL A 1 107 ? 7.624 -9.765 -11.470 1.00 92.00 107 VAL A O 1
ATOM 872 N N . TYR A 1 108 ? 6.342 -8.143 -12.311 1.00 89.69 108 TYR A N 1
ATOM 873 C CA . TYR A 1 108 ? 5.103 -8.655 -11.749 1.00 89.69 108 TYR A CA 1
ATOM 874 C C . TYR A 1 108 ? 3.906 -8.245 -12.600 1.00 89.69 108 TYR A C 1
ATOM 876 O O . TYR A 1 108 ? 3.714 -7.063 -12.896 1.00 89.69 108 TYR A O 1
ATOM 884 N N . GLN A 1 109 ? 3.052 -9.220 -12.897 1.00 87.50 109 GLN A N 1
ATOM 885 C CA . GLN A 1 109 ? 1.746 -9.007 -13.500 1.00 87.50 109 GLN A CA 1
ATOM 886 C C . GLN A 1 109 ? 0.661 -9.216 -12.447 1.00 87.50 109 GLN A C 1
ATOM 888 O O . GLN A 1 109 ? 0.542 -10.290 -11.851 1.00 87.50 109 GLN A O 1
ATOM 893 N N . SER A 1 110 ? -0.158 -8.190 -12.205 1.00 76.12 110 SER A N 1
ATOM 894 C CA . SER A 1 110 ? -1.308 -8.357 -1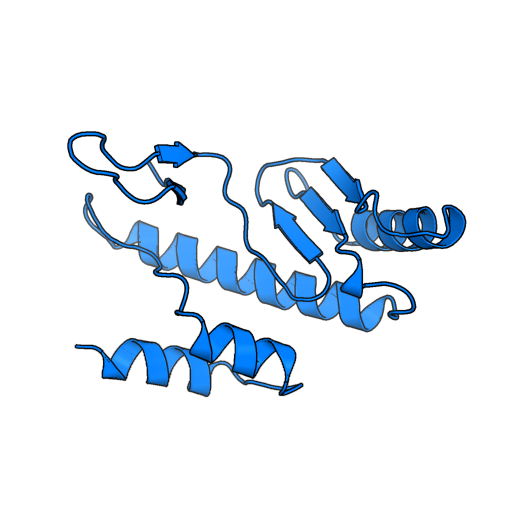1.321 1.00 76.12 110 SER A CA 1
ATOM 895 C C . SER A 1 110 ? -2.297 -9.315 -11.964 1.00 76.12 110 SER A C 1
ATOM 897 O O . SER A 1 110 ? -2.737 -9.078 -13.085 1.00 76.12 110 SER A O 1
ATOM 899 N N . ALA A 1 111 ? -2.665 -10.369 -11.247 1.00 64.88 111 ALA A N 1
ATOM 900 C CA . ALA A 1 111 ? -3.613 -11.339 -11.757 1.00 64.88 111 ALA A CA 1
ATOM 901 C C . ALA A 1 111 ? -4.973 -10.705 -12.125 1.00 64.88 111 ALA A C 1
ATOM 903 O O . ALA A 1 111 ? -5.446 -9.794 -11.437 1.00 64.88 111 ALA A O 1
ATOM 904 N N . ASP A 1 112 ? -5.593 -11.232 -13.187 1.00 53.66 112 ASP A N 1
ATOM 905 C CA . ASP A 1 112 ? -6.896 -10.814 -13.722 1.00 53.66 112 ASP A CA 1
ATOM 906 C C . ASP A 1 112 ? -8.037 -10.844 -12.674 1.00 53.66 112 ASP A C 1
ATOM 908 O O . ASP A 1 112 ? -7.890 -11.295 -11.537 1.00 53.66 112 ASP A O 1
ATOM 912 N N . LEU A 1 113 ? -9.235 -10.403 -13.072 1.00 46.31 113 LEU A N 1
ATOM 913 C CA . LEU A 1 113 ? -10.482 -10.428 -12.283 1.00 46.31 113 LEU A CA 1
ATOM 914 C C . LEU A 1 113 ? -10.715 -11.718 -11.464 1.00 46.31 113 LEU A C 1
ATOM 916 O O . LEU A 1 113 ? -11.272 -11.647 -10.369 1.00 46.31 113 LEU A O 1
ATOM 920 N N . LEU A 1 114 ? -10.272 -12.880 -11.957 1.00 44.56 114 LEU A N 1
ATOM 921 C CA . LEU A 1 114 ? -10.484 -14.179 -11.315 1.00 44.56 114 LEU A CA 1
ATOM 922 C C . LEU A 1 114 ? -9.711 -14.336 -9.986 1.00 44.56 114 LEU A C 1
ATOM 924 O O . LEU A 1 114 ? -10.361 -14.596 -8.973 1.00 44.56 114 LEU A O 1
ATOM 928 N N . PRO A 1 115 ? -8.384 -14.115 -9.893 1.00 52.72 115 PRO A N 1
ATOM 929 C CA . PRO A 1 115 ? -7.709 -14.160 -8.591 1.00 52.72 115 PRO A CA 1
ATOM 930 C C . PRO A 1 115 ? -8.087 -13.032 -7.625 1.00 52.72 115 PRO A C 1
ATOM 932 O O . PRO A 1 115 ? -7.975 -13.217 -6.414 1.00 52.72 115 PRO A O 1
ATOM 935 N N . ARG A 1 116 ? -8.585 -11.887 -8.120 1.00 50.91 116 ARG A N 1
ATOM 936 C CA . ARG A 1 116 ? -9.220 -10.860 -7.267 1.00 50.91 116 ARG A CA 1
ATOM 937 C C . ARG A 1 116 ? -10.508 -11.370 -6.621 1.00 50.91 116 ARG A C 1
ATOM 939 O O . ARG A 1 116 ? -10.639 -11.268 -5.408 1.00 50.91 116 ARG A O 1
ATOM 946 N N . LEU A 1 117 ? -11.406 -11.977 -7.403 1.00 49.12 117 LEU A N 1
ATOM 947 C CA . LEU A 1 117 ? -12.622 -12.613 -6.881 1.00 49.12 117 LEU A CA 1
ATOM 948 C C . LEU A 1 117 ? -12.277 -13.702 -5.858 1.00 49.12 117 LEU A C 1
ATOM 950 O O . LEU A 1 117 ? -12.852 -13.749 -4.779 1.00 49.12 117 LEU A O 1
ATOM 954 N N . VAL A 1 118 ? -11.278 -14.529 -6.146 1.00 52.38 118 VAL A N 1
ATOM 955 C CA . VAL A 1 118 ? -10.813 -15.571 -5.222 1.00 52.38 118 VAL A CA 1
ATOM 956 C C . VAL A 1 118 ? -10.236 -14.984 -3.923 1.00 52.38 118 VAL A C 1
ATOM 958 O O . VAL A 1 118 ? -10.560 -15.480 -2.847 1.00 52.38 118 VAL A O 1
ATOM 961 N N . ARG A 1 119 ? -9.449 -13.901 -3.994 1.00 53.41 119 ARG A N 1
ATOM 962 C CA . ARG A 1 119 ? -8.920 -13.174 -2.820 1.00 53.41 119 ARG A CA 1
ATOM 963 C C . ARG A 1 119 ? -10.029 -12.568 -1.957 1.00 53.41 119 ARG A C 1
ATOM 965 O O . ARG A 1 119 ? -9.930 -12.566 -0.731 1.00 53.41 119 ARG A O 1
ATOM 972 N N . ASP A 1 120 ? -11.074 -12.050 -2.594 1.00 56.34 120 ASP A N 1
ATOM 973 C CA . ASP A 1 120 ? -12.185 -11.401 -1.900 1.00 56.34 120 ASP A CA 1
ATOM 974 C C . ASP A 1 120 ? -13.140 -12.428 -1.256 1.00 56.34 120 ASP A C 1
ATOM 976 O O . ASP A 1 120 ? -13.699 -12.154 -0.188 1.00 56.34 120 ASP A O 1
ATOM 980 N N . TYR A 1 121 ? -13.270 -13.626 -1.845 1.00 52.81 121 TYR A N 1
ATOM 981 C CA . TYR A 1 121 ? -14.189 -14.679 -1.387 1.00 52.81 121 TYR A CA 1
ATOM 982 C C . TYR A 1 121 ? -13.555 -15.775 -0.517 1.00 52.81 121 TYR A C 1
ATOM 984 O O . TYR A 1 121 ? -14.271 -16.383 0.278 1.00 52.81 121 TYR A O 1
ATOM 992 N N . ILE A 1 122 ? -12.246 -16.036 -0.608 1.00 46.69 122 ILE A N 1
ATOM 993 C CA . ILE A 1 122 ? -11.600 -17.126 0.139 1.00 46.69 122 ILE A CA 1
ATOM 994 C C . ILE A 1 122 ? -10.557 -16.556 1.101 1.00 46.69 122 ILE A C 1
ATOM 996 O O . ILE A 1 122 ? -9.454 -16.160 0.724 1.00 46.69 122 ILE A O 1
ATOM 1000 N N . VAL A 1 123 ? -10.919 -16.543 2.382 1.00 47.47 123 VAL A N 1
ATOM 1001 C 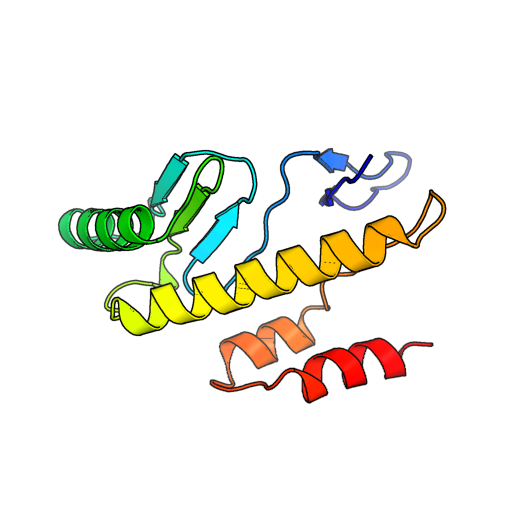CA . VAL A 1 123 ? -10.018 -16.229 3.493 1.00 47.47 123 VAL A CA 1
ATOM 1002 C C . VAL A 1 123 ? -9.028 -17.393 3.636 1.00 47.47 123 VAL A C 1
ATOM 1004 O O . VAL A 1 123 ? -9.404 -18.453 4.124 1.00 47.47 123 VAL A O 1
ATOM 1007 N N . GLY A 1 124 ? -7.783 -17.219 3.175 1.00 49.41 124 GLY A N 1
ATOM 1008 C CA . GLY A 1 124 ? -6.693 -18.182 3.407 1.00 49.41 124 GLY A CA 1
ATOM 1009 C C . GLY A 1 124 ? -6.071 -18.816 2.159 1.00 49.41 124 GLY A C 1
ATOM 1010 O O . GLY A 1 124 ? -5.983 -20.036 2.072 1.00 49.41 124 GLY A O 1
ATOM 1011 N N . TRP A 1 125 ? -5.603 -18.015 1.198 1.00 53.69 125 TRP A N 1
ATOM 1012 C CA . TRP A 1 125 ? -4.766 -18.534 0.109 1.00 53.69 125 TRP A CA 1
ATOM 1013 C C . TRP A 1 125 ? -3.284 -18.499 0.496 1.00 53.69 125 TRP A C 1
ATOM 1015 O O . TRP A 1 125 ? -2.723 -17.436 0.750 1.00 53.69 125 TRP A O 1
ATOM 1025 N N . THR A 1 126 ? -2.646 -19.670 0.547 1.00 56.16 126 THR A N 1
ATOM 1026 C CA . THR A 1 126 ? -1.213 -19.842 0.824 1.00 56.16 126 THR A CA 1
ATOM 1027 C C . THR A 1 126 ? -0.350 -19.633 -0.429 1.00 56.16 126 THR A C 1
ATOM 1029 O O . THR A 1 126 ? -0.785 -19.868 -1.557 1.00 56.16 126 THR A O 1
ATOM 1032 N N . ARG A 1 127 ? 0.912 -19.223 -0.208 1.00 48.44 127 ARG A N 1
ATOM 1033 C CA . ARG A 1 127 ? 1.991 -18.920 -1.182 1.00 48.44 127 ARG A CA 1
ATOM 1034 C C . ARG A 1 127 ? 2.078 -19.868 -2.394 1.00 48.44 127 ARG A C 1
ATOM 1036 O O . ARG A 1 127 ? 2.386 -19.422 -3.495 1.00 48.44 127 ARG A O 1
ATOM 1043 N N . LEU A 1 128 ? 1.771 -21.152 -2.203 1.00 51.25 128 LEU A N 1
ATOM 1044 C CA . LEU A 1 128 ? 1.753 -22.176 -3.256 1.00 51.25 128 LEU A CA 1
ATOM 1045 C C . LEU A 1 128 ? 0.693 -21.902 -4.333 1.00 51.25 128 LEU A C 1
ATOM 1047 O O . LEU A 1 128 ? 1.008 -21.954 -5.518 1.00 51.25 128 LEU A O 1
ATOM 1051 N N . GLY A 1 129 ? -0.522 -21.504 -3.946 1.00 57.78 129 GLY A N 1
ATOM 1052 C CA . GLY A 1 129 ? -1.618 -21.284 -4.895 1.00 57.78 129 GLY A CA 1
ATOM 1053 C C . GLY A 1 129 ? -1.383 -20.108 -5.850 1.00 57.78 129 GLY A C 1
ATOM 1054 O O . GLY A 1 129 ? -1.854 -20.137 -6.984 1.00 57.78 129 GLY A O 1
ATOM 1055 N N . MET A 1 130 ? -0.626 -19.089 -5.424 1.00 54.91 130 MET A N 1
ATOM 1056 C CA . MET A 1 130 ? -0.300 -17.930 -6.267 1.00 54.91 130 MET A CA 1
ATOM 1057 C C . MET A 1 130 ? 0.808 -18.241 -7.279 1.00 54.91 130 MET A C 1
ATOM 1059 O O . MET A 1 130 ? 0.672 -17.913 -8.458 1.00 54.91 130 MET A O 1
ATOM 1063 N N . LEU A 1 131 ? 1.877 -18.914 -6.839 1.00 53.75 131 LEU A N 1
ATOM 1064 C CA . LEU A 1 131 ? 2.994 -19.302 -7.707 1.00 53.75 131 LEU A CA 1
ATOM 1065 C C . LEU A 1 131 ? 2.560 -20.318 -8.769 1.00 53.75 131 LEU A C 1
ATOM 1067 O O . LEU A 1 131 ? 3.009 -20.257 -9.911 1.00 53.75 131 LEU A O 1
ATOM 1071 N N . GLU A 1 132 ? 1.653 -21.226 -8.419 1.00 50.06 132 GLU A N 1
ATOM 1072 C CA . GLU A 1 132 ? 1.175 -22.276 -9.318 1.00 50.06 132 GLU A CA 1
ATOM 1073 C C . GLU A 1 132 ? 0.242 -21.740 -10.415 1.00 50.06 132 GLU A C 1
ATOM 1075 O O . GLU A 1 132 ? 0.261 -22.234 -11.545 1.00 50.06 132 GLU A O 1
ATOM 1080 N N . LEU A 1 133 ? -0.503 -20.665 -10.131 1.00 53.09 133 LEU A N 1
ATOM 1081 C CA . LEU A 1 133 ? -1.312 -19.971 -11.134 1.00 53.09 133 LEU A CA 1
ATOM 1082 C C . LEU A 1 133 ? -0.448 -19.150 -12.104 1.00 53.09 133 LEU A C 1
ATOM 1084 O O . LEU A 1 133 ? -0.704 -19.161 -13.307 1.00 53.09 133 LEU A O 1
ATOM 1088 N N . ALA A 1 134 ? 0.596 -18.488 -11.592 1.00 50.50 134 ALA A N 1
ATOM 1089 C CA . ALA A 1 134 ? 1.554 -17.742 -12.409 1.00 50.50 134 ALA A CA 1
ATOM 1090 C C . ALA A 1 134 ? 2.372 -18.669 -13.329 1.00 50.50 134 ALA A C 1
ATOM 1092 O O . ALA A 1 134 ? 2.650 -18.327 -14.476 1.00 50.50 134 ALA A O 1
ATOM 1093 N N . ARG A 1 135 ? 2.700 -19.886 -12.867 1.00 47.91 135 ARG A N 1
ATOM 1094 C CA . ARG A 1 135 ? 3.447 -20.881 -13.657 1.00 47.91 135 ARG A CA 1
ATOM 1095 C C . ARG A 1 135 ? 2.636 -21.536 -14.776 1.00 47.91 135 ARG A C 1
ATOM 1097 O O . ARG A 1 135 ? 3.231 -21.977 -15.753 1.00 47.91 135 ARG A O 1
ATOM 1104 N N . LYS A 1 136 ? 1.306 -21.612 -14.650 1.00 44.03 136 LYS A N 1
ATOM 1105 C CA . LYS A 1 136 ? 0.424 -22.279 -15.630 1.00 44.03 136 LYS A CA 1
ATOM 1106 C C . LYS A 1 136 ? 0.060 -21.434 -16.860 1.00 44.03 136 LYS A C 1
ATOM 1108 O O . LYS A 1 136 ? -0.685 -21.923 -17.702 1.00 44.03 136 LYS A O 1
ATOM 1113 N N . ARG A 1 137 ? 0.562 -20.198 -16.984 1.00 44.38 137 ARG A N 1
ATOM 1114 C CA . ARG A 1 137 ? 0.359 -19.331 -18.165 1.00 44.38 137 ARG A CA 1
ATOM 1115 C C . ARG A 1 137 ? 1.632 -19.108 -19.003 1.00 44.38 137 ARG A C 1
ATOM 1117 O O . ARG A 1 137 ? 1.744 -18.079 -19.663 1.00 44.38 137 ARG A O 1
ATOM 1124 N N . LYS A 1 138 ? 2.577 -20.053 -18.982 1.00 39.62 138 LYS A N 1
ATOM 1125 C CA . LYS A 1 138 ? 3.588 -20.180 -20.045 1.00 39.62 138 LYS A CA 1
ATOM 1126 C C . LYS A 1 138 ? 3.093 -21.120 -21.132 1.00 39.62 138 LYS A C 1
ATOM 1128 O O . LYS A 1 138 ? 2.514 -22.162 -20.756 1.00 39.62 138 LYS A O 1
#

pLDDT: mean 84.83, std 17.45, range [39.62, 97.31]